Protein AF-A0A1Q3RDD2-F1 (afdb_monomer_lite)

Foldseek 3Di:
DDDDPPPDDPVVVVVVVVVVVVVVVVVVVVVVVVVVVVVVVVVVVVVLVVVLVVLLVVLVVCVVVVHQLDDPVVLVVVLVVQLVVCVVVVQPPDPVSSVVSSVVSVVSSVVSSVSSVVSD

Radius of gyration: 26.92 Å; chains: 1; bounding box: 48×23×85 Å

Secondary structure (DSSP, 8-state):
----TT---HHHHHHHHHHHHHHHHHHHHHHHHHHHHHHHHHHHHHHHHHHHHHHHHHHHHHHHTT--S--HHHHHHHHHHHHHHHHHTT--SSHHHHHHHHHHHHHHHHHHHHHHHHT-

pLDDT: mean 85.79, std 16.68, range [34.22, 98.56]

Structure (mmCIF, N/CA/C/O backbone):
data_AF-A0A1Q3RDD2-F1
#
_entry.id   AF-A0A1Q3RDD2-F1
#
loop_
_atom_site.group_PDB
_atom_site.id
_atom_site.type_symbol
_atom_site.label_atom_id
_atom_site.label_alt_id
_atom_site.label_comp_id
_atom_site.label_asym_id
_atom_site.label_entity_id
_atom_site.label_seq_id
_atom_site.pdbx_PDB_ins_code
_atom_site.Cartn_x
_atom_site.Cartn_y
_atom_site.Cartn_z
_atom_site.occupancy
_atom_site.B_iso_or_equiv
_atom_site.auth_seq_id
_atom_site.auth_comp_id
_atom_site.auth_asym_id
_atom_site.auth_atom_id
_atom_site.pdbx_PDB_model_num
ATOM 1 N N . MET A 1 1 ? 30.423 -2.751 -60.130 1.00 37.75 1 MET A N 1
ATOM 2 C CA . MET A 1 1 ? 30.268 -1.310 -59.840 1.00 37.75 1 MET A CA 1
ATOM 3 C C . MET A 1 1 ? 29.088 -0.814 -60.666 1.00 37.75 1 MET A C 1
ATOM 5 O O . MET A 1 1 ? 29.260 -0.527 -61.840 1.00 37.75 1 MET A O 1
ATOM 9 N N . ILE A 1 2 ? 27.870 -0.879 -60.119 1.00 40.28 2 ILE A N 1
ATOM 10 C CA . ILE A 1 2 ? 26.652 -0.481 -60.844 1.00 40.28 2 ILE A CA 1
ATOM 11 C C . ILE A 1 2 ? 26.345 0.959 -60.431 1.00 40.28 2 ILE A C 1
ATOM 13 O O . ILE A 1 2 ? 25.941 1.197 -59.297 1.00 40.28 2 ILE A O 1
ATOM 17 N N . MET A 1 3 ? 26.607 1.915 -61.325 1.00 34.22 3 MET A N 1
ATOM 18 C CA . MET A 1 3 ? 26.211 3.313 -61.143 1.00 34.22 3 MET A CA 1
ATOM 19 C C . MET A 1 3 ? 24.752 3.498 -61.571 1.00 34.22 3 MET A C 1
ATOM 21 O O . MET A 1 3 ? 24.382 3.154 -62.694 1.00 34.22 3 MET A O 1
ATOM 25 N N . ASN A 1 4 ? 23.934 4.052 -60.676 1.00 49.84 4 ASN A N 1
ATOM 26 C CA . ASN A 1 4 ? 22.586 4.529 -60.976 1.00 49.84 4 ASN A CA 1
ATOM 27 C C . ASN A 1 4 ? 22.669 5.899 -61.690 1.00 49.84 4 ASN A C 1
ATOM 29 O O . ASN A 1 4 ? 23.543 6.709 -61.378 1.00 49.84 4 ASN A O 1
ATOM 33 N N . LYS A 1 5 ? 21.769 6.173 -62.645 1.00 55.56 5 LYS A N 1
ATOM 34 C CA . LYS A 1 5 ? 21.808 7.337 -63.561 1.00 55.56 5 LYS A CA 1
ATOM 35 C C . LYS A 1 5 ? 21.593 8.710 -62.897 1.00 55.56 5 LYS A C 1
ATOM 37 O O . LYS A 1 5 ? 21.661 9.714 -63.596 1.00 55.56 5 LYS A O 1
ATOM 42 N N . ASN A 1 6 ? 21.406 8.769 -61.578 1.00 52.28 6 ASN A N 1
ATOM 43 C CA . ASN A 1 6 ? 21.086 10.000 -60.848 1.00 52.28 6 ASN A CA 1
ATOM 44 C C . ASN A 1 6 ? 22.168 10.471 -59.862 1.00 52.28 6 ASN A C 1
ATOM 46 O O . ASN A 1 6 ? 21.887 11.359 -59.069 1.00 52.28 6 ASN A O 1
ATOM 50 N N . GLY A 1 7 ? 23.386 9.916 -59.874 1.00 48.16 7 GLY A N 1
ATOM 51 C CA . GLY A 1 7 ? 24.526 10.449 -59.102 1.00 48.16 7 GLY A CA 1
ATOM 52 C C . GLY A 1 7 ? 24.402 10.419 -57.569 1.00 48.16 7 GLY A C 1
ATOM 53 O O . GLY A 1 7 ? 25.395 10.659 -56.890 1.00 48.16 7 GLY A O 1
ATOM 54 N N . PHE A 1 8 ? 23.234 10.084 -57.020 1.00 49.78 8 PHE A N 1
ATOM 55 C CA . PHE A 1 8 ? 23.017 9.896 -55.593 1.00 49.78 8 PHE A CA 1
ATOM 56 C C . PHE A 1 8 ? 23.357 8.467 -55.182 1.00 49.78 8 PHE A C 1
ATOM 58 O O . PHE A 1 8 ? 23.004 7.486 -55.842 1.00 49.78 8 PHE A O 1
ATOM 65 N N . CYS A 1 9 ? 24.118 8.380 -54.101 1.00 45.94 9 CYS A N 1
ATOM 66 C CA . CYS A 1 9 ? 24.662 7.154 -53.562 1.00 45.94 9 CYS A CA 1
ATOM 67 C C . CYS A 1 9 ? 23.519 6.292 -52.999 1.00 45.94 9 CYS A C 1
ATOM 69 O O . CYS A 1 9 ? 22.861 6.707 -52.052 1.00 45.94 9 CYS A O 1
ATOM 71 N N . ASN A 1 10 ? 23.305 5.077 -53.525 1.00 56.03 10 ASN A N 1
ATOM 72 C CA . ASN A 1 10 ? 22.322 4.117 -52.976 1.00 56.03 10 ASN A CA 1
ATOM 73 C C . ASN A 1 10 ? 22.517 3.856 -51.463 1.00 56.03 10 ASN A C 1
ATOM 75 O O . ASN A 1 10 ? 21.586 3.453 -50.779 1.00 56.03 10 ASN A O 1
ATOM 79 N N . ILE A 1 11 ? 23.712 4.141 -50.936 1.00 57.06 11 ILE A N 1
ATOM 80 C CA . ILE A 1 11 ? 24.077 3.994 -49.524 1.00 57.06 11 ILE A CA 1
ATOM 81 C C . ILE A 1 11 ? 23.326 4.993 -48.621 1.00 57.06 11 ILE A C 1
ATOM 83 O O . ILE A 1 11 ? 23.102 4.688 -47.456 1.00 57.06 11 ILE A O 1
ATOM 87 N N . GLU A 1 12 ? 22.947 6.180 -49.110 1.00 54.41 12 GLU A N 1
ATOM 88 C CA . GLU A 1 12 ? 22.214 7.179 -48.304 1.00 54.41 12 GLU A CA 1
ATOM 89 C C . GLU A 1 12 ? 20.737 6.795 -48.131 1.00 54.41 12 GLU A C 1
ATOM 91 O O . GLU A 1 12 ? 20.226 6.844 -47.017 1.00 54.41 12 GLU A O 1
ATOM 96 N N . LEU A 1 13 ? 20.093 6.291 -49.189 1.00 54.56 13 LEU A N 1
ATOM 97 C CA . LEU A 1 13 ? 18.703 5.812 -49.145 1.00 54.56 13 LEU A CA 1
ATOM 98 C C . LEU A 1 13 ? 18.545 4.529 -48.309 1.00 54.56 13 LEU A C 1
ATOM 100 O O . LEU A 1 13 ? 17.609 4.413 -47.523 1.00 54.56 13 LEU A O 1
ATOM 104 N N . GLU A 1 14 ? 19.487 3.585 -48.416 1.00 55.38 14 GLU A N 1
ATOM 105 C CA . GLU A 1 14 ? 19.484 2.365 -47.591 1.00 55.38 14 GLU A CA 1
ATOM 106 C C . GLU A 1 14 ? 19.729 2.669 -46.099 1.00 55.38 14 GLU A C 1
ATOM 108 O O . GLU A 1 14 ? 19.189 1.988 -45.224 1.00 55.38 14 GLU A O 1
ATOM 113 N N . LYS A 1 15 ? 20.505 3.718 -45.787 1.00 58.84 15 LYS A N 1
ATOM 114 C CA . LYS A 1 15 ? 20.712 4.182 -44.408 1.00 58.84 15 LYS A CA 1
ATOM 115 C C . LYS A 1 15 ? 19.443 4.786 -43.811 1.00 58.84 15 LYS A C 1
ATOM 117 O O . LYS A 1 15 ? 19.082 4.393 -42.703 1.00 58.84 15 LYS A O 1
ATOM 122 N N . GLU A 1 16 ? 18.741 5.651 -44.542 1.00 59.31 16 GLU A N 1
ATOM 123 C CA . GLU A 1 16 ? 17.492 6.279 -44.080 1.00 59.31 16 GLU A CA 1
ATOM 124 C C . GLU A 1 16 ? 16.367 5.254 -43.836 1.00 59.31 16 GLU A C 1
ATOM 126 O O . GLU A 1 16 ? 15.665 5.326 -42.822 1.00 59.31 16 GLU A O 1
ATOM 131 N N . GLU A 1 17 ? 16.225 4.240 -44.699 1.00 60.97 17 GLU A N 1
ATOM 132 C CA . GLU A 1 17 ? 15.272 3.142 -44.472 1.00 60.97 17 GLU A CA 1
ATOM 133 C C . GLU A 1 17 ? 15.653 2.289 -43.252 1.00 60.97 17 GLU A C 1
ATOM 135 O O . GLU A 1 17 ? 14.789 1.943 -42.441 1.00 60.97 17 GLU A O 1
ATOM 140 N N . SER A 1 18 ? 16.942 1.989 -43.065 1.00 63.44 18 SER A N 1
ATOM 141 C CA . SER A 1 18 ? 17.416 1.206 -41.916 1.00 63.44 18 SER A CA 1
ATOM 142 C C . SER A 1 18 ? 17.247 1.934 -40.571 1.00 63.44 18 SER A C 1
ATOM 144 O O . SER A 1 18 ? 16.857 1.309 -39.580 1.00 63.44 18 SER A O 1
ATOM 146 N N . GLU A 1 19 ? 17.449 3.256 -40.536 1.00 65.19 19 GLU A N 1
ATOM 147 C CA . GLU A 1 19 ? 17.198 4.096 -39.359 1.00 65.19 19 GLU A CA 1
ATOM 148 C C . GLU A 1 19 ? 15.704 4.188 -39.035 1.00 65.19 19 GLU A C 1
ATOM 150 O O . GLU A 1 19 ? 15.319 4.040 -37.873 1.00 65.19 19 GLU A O 1
ATOM 155 N N . SER A 1 20 ? 14.845 4.345 -40.047 1.00 68.19 20 SER A N 1
ATOM 156 C CA . SER A 1 20 ? 13.389 4.391 -39.863 1.00 68.19 20 SER A CA 1
ATOM 157 C C . SER A 1 20 ? 12.820 3.055 -39.367 1.00 68.19 20 SER A C 1
ATOM 159 O O . SER A 1 20 ? 11.988 3.021 -38.455 1.00 68.19 20 SER A O 1
ATOM 161 N N . ILE A 1 21 ? 13.313 1.924 -39.886 1.00 71.44 21 ILE A N 1
ATOM 162 C CA . ILE A 1 21 ? 12.940 0.582 -39.409 1.00 71.44 21 ILE A CA 1
ATOM 163 C C . ILE A 1 21 ? 13.398 0.371 -37.958 1.00 71.44 21 ILE A C 1
ATOM 165 O O . ILE A 1 21 ? 12.640 -0.160 -37.142 1.00 71.44 21 ILE A O 1
ATOM 169 N N . HIS A 1 22 ? 14.610 0.810 -37.611 1.00 72.12 22 HIS A N 1
ATOM 170 C CA . HIS A 1 22 ? 15.132 0.708 -36.250 1.00 72.12 22 HIS A CA 1
ATOM 171 C C . HIS A 1 22 ? 14.327 1.567 -35.259 1.00 72.12 22 HIS A C 1
ATOM 173 O O . HIS A 1 22 ? 13.933 1.075 -34.202 1.00 72.12 22 HIS A O 1
ATOM 179 N N . LEU A 1 23 ? 14.014 2.817 -35.615 1.00 68.06 23 LEU A N 1
ATOM 180 C CA . LEU A 1 23 ? 13.216 3.729 -34.788 1.00 68.06 23 LEU A CA 1
ATOM 181 C C . LEU A 1 23 ? 11.790 3.212 -34.564 1.00 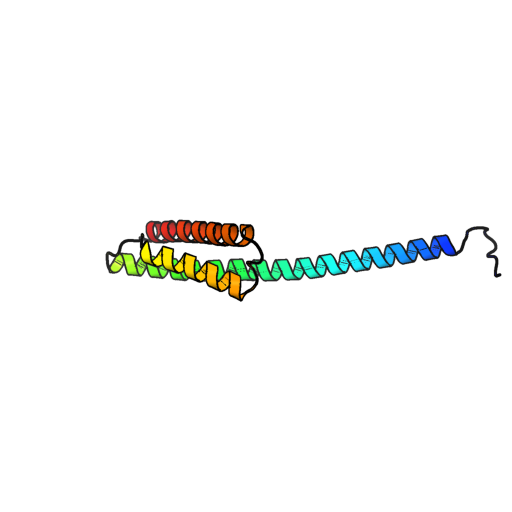68.06 23 LEU A C 1
ATOM 183 O O . LEU A 1 23 ? 11.314 3.210 -33.427 1.00 68.06 23 LEU A O 1
ATOM 187 N N . ASN A 1 24 ? 11.138 2.695 -35.610 1.00 69.56 24 ASN A N 1
ATOM 188 C CA . ASN A 1 24 ? 9.816 2.077 -35.491 1.00 69.56 24 ASN A CA 1
ATOM 189 C C . ASN A 1 24 ? 9.849 0.832 -34.591 1.00 69.56 24 ASN A C 1
ATOM 191 O O . ASN A 1 24 ? 8.967 0.644 -33.755 1.00 69.56 24 ASN A O 1
ATOM 195 N N . LYS A 1 25 ? 10.899 0.006 -34.691 1.00 74.00 25 LYS A N 1
ATOM 196 C CA . LYS A 1 25 ? 11.070 -1.173 -33.832 1.00 74.00 25 LYS A CA 1
ATOM 197 C C . LYS A 1 25 ? 11.293 -0.803 -32.360 1.00 74.00 25 LYS A C 1
ATOM 199 O O . LYS A 1 25 ? 10.692 -1.422 -31.487 1.00 74.00 25 LYS A O 1
ATOM 204 N N . VAL A 1 26 ? 12.122 0.205 -32.080 1.00 74.06 26 VAL A N 1
ATOM 205 C CA . VAL A 1 26 ? 12.373 0.694 -30.711 1.00 74.06 26 VAL A CA 1
ATOM 206 C C . VAL A 1 26 ? 11.115 1.323 -30.110 1.00 74.06 26 VAL A C 1
ATOM 208 O O . VAL A 1 26 ? 10.791 1.051 -28.956 1.00 74.06 26 VAL A O 1
ATOM 211 N N . SER A 1 27 ? 10.378 2.120 -30.891 1.00 77.75 27 SER A N 1
ATOM 212 C CA . SER A 1 27 ? 9.109 2.707 -30.450 1.00 77.75 27 SER A CA 1
ATOM 213 C C . SER A 1 27 ? 8.075 1.631 -30.108 1.00 77.75 27 SER A C 1
ATOM 215 O O . SER A 1 27 ? 7.421 1.733 -29.070 1.00 77.75 27 SER A O 1
ATOM 217 N N . ASN A 1 28 ? 7.987 0.569 -30.915 1.00 86.38 28 ASN A N 1
ATOM 218 C CA . ASN A 1 28 ? 7.101 -0.561 -30.643 1.00 86.38 28 ASN A CA 1
ATOM 219 C C . ASN A 1 28 ? 7.475 -1.284 -29.342 1.00 86.38 28 ASN A C 1
ATOM 221 O O . ASN A 1 28 ? 6.606 -1.495 -28.503 1.00 86.38 28 ASN A O 1
ATOM 225 N N . LEU A 1 29 ? 8.762 -1.563 -29.116 1.00 92.81 29 LEU A N 1
ATOM 226 C CA . LEU A 1 29 ? 9.212 -2.233 -27.892 1.00 92.81 29 LEU A CA 1
ATOM 227 C C . LEU A 1 29 ? 8.969 -1.386 -26.630 1.00 92.81 29 LEU A C 1
ATOM 229 O O . LEU A 1 29 ? 8.546 -1.902 -25.599 1.00 92.81 29 LEU A O 1
ATOM 233 N N . LEU A 1 30 ? 9.196 -0.070 -26.702 1.00 92.19 30 LEU A N 1
ATOM 234 C CA . LEU A 1 30 ? 8.891 0.835 -25.590 1.00 92.19 30 LEU A CA 1
ATOM 235 C C . LEU A 1 30 ? 7.394 0.827 -25.249 1.00 92.19 30 LEU A C 1
ATOM 237 O O . LEU A 1 30 ? 7.033 0.848 -24.073 1.00 92.19 30 LEU A O 1
ATOM 241 N N . ASN A 1 31 ? 6.528 0.800 -26.261 1.00 94.50 31 ASN A N 1
ATOM 242 C CA . ASN A 1 31 ? 5.084 0.739 -26.053 1.00 94.50 31 ASN A CA 1
ATOM 243 C C . ASN A 1 31 ? 4.650 -0.608 -25.458 1.00 94.50 31 ASN A C 1
ATOM 245 O O . ASN A 1 31 ? 3.794 -0.623 -24.580 1.00 94.50 31 ASN A O 1
ATOM 249 N N . GLU A 1 32 ? 5.271 -1.717 -25.865 1.00 95.12 32 GLU A N 1
ATOM 250 C CA . GLU A 1 32 ? 5.039 -3.034 -25.257 1.00 95.12 32 GLU A CA 1
ATOM 251 C C . GLU A 1 32 ? 5.416 -3.049 -23.770 1.00 95.12 32 GLU A C 1
ATOM 253 O O . GLU A 1 32 ? 4.639 -3.524 -22.943 1.00 95.12 32 GLU A O 1
ATOM 258 N N . TYR A 1 33 ? 6.572 -2.486 -23.402 1.00 96.38 33 TYR A N 1
ATOM 259 C CA . TYR A 1 33 ? 6.961 -2.377 -21.994 1.00 96.38 33 TYR A CA 1
ATOM 260 C C . TYR A 1 33 ? 6.030 -1.466 -21.198 1.00 96.38 33 TYR A C 1
ATOM 262 O O . TYR A 1 33 ? 5.685 -1.788 -20.066 1.00 96.38 33 TYR A O 1
ATOM 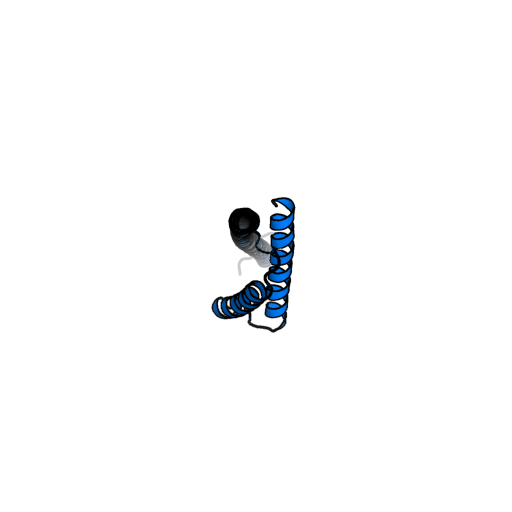270 N N . ARG A 1 34 ? 5.577 -0.354 -21.783 1.00 96.38 34 ARG A N 1
ATOM 271 C CA . ARG A 1 34 ? 4.590 0.520 -21.136 1.00 96.38 34 ARG A CA 1
ATOM 272 C C . ARG A 1 34 ? 3.251 -0.181 -20.926 1.00 96.38 34 ARG A C 1
ATOM 274 O O . ARG A 1 34 ? 2.703 -0.064 -19.842 1.00 96.38 34 ARG A O 1
ATOM 281 N N . GLY A 1 35 ? 2.789 -0.977 -21.889 1.00 97.56 35 GLY A N 1
ATOM 282 C CA . GLY A 1 35 ? 1.594 -1.803 -21.711 1.00 97.56 35 GLY A CA 1
ATOM 283 C C . GLY A 1 35 ? 1.731 -2.794 -20.550 1.00 97.56 35 GLY A C 1
ATOM 284 O O . GLY A 1 35 ? 0.813 -2.933 -19.749 1.00 97.56 35 GLY A O 1
ATOM 285 N N . GLN A 1 36 ? 2.902 -3.420 -20.393 1.00 98.19 36 GLN A N 1
ATOM 286 C CA . GLN A 1 36 ? 3.177 -4.292 -19.242 1.00 98.19 36 GLN A CA 1
ATOM 287 C C . GLN A 1 36 ? 3.173 -3.522 -17.911 1.00 98.19 36 GLN A C 1
ATOM 289 O O . GLN A 1 36 ? 2.654 -4.027 -16.916 1.00 98.19 36 GLN A O 1
ATOM 294 N N . LEU A 1 37 ? 3.723 -2.302 -17.882 1.00 97.69 37 LEU A N 1
ATOM 295 C CA . LEU A 1 37 ? 3.665 -1.434 -16.700 1.00 97.69 37 LEU A CA 1
ATOM 296 C C . LEU A 1 37 ? 2.222 -1.053 -16.356 1.00 97.69 37 LEU A C 1
ATOM 298 O O . LEU A 1 37 ? 1.827 -1.190 -15.203 1.00 97.69 37 LEU A O 1
ATOM 302 N N . ASP A 1 38 ? 1.414 -0.680 -17.350 1.00 98.19 38 ASP A N 1
ATOM 303 C CA . ASP A 1 38 ? 0.003 -0.341 -17.148 1.00 98.19 38 ASP A CA 1
ATOM 304 C C . ASP A 1 38 ? -0.780 -1.523 -16.540 1.00 98.19 38 ASP A C 1
ATOM 306 O O . ASP A 1 38 ? -1.618 -1.339 -15.652 1.00 98.19 38 ASP A O 1
ATOM 310 N N . GLU A 1 39 ? -0.503 -2.755 -16.980 1.00 98.44 39 GLU A N 1
ATOM 311 C CA . GLU A 1 39 ? -1.098 -3.969 -16.406 1.00 98.44 39 GLU A CA 1
ATOM 312 C C . GLU A 1 39 ? -0.659 -4.205 -14.952 1.00 98.44 39 GLU A C 1
ATOM 314 O O . GLU A 1 39 ? -1.475 -4.568 -14.096 1.00 98.44 39 GLU A O 1
ATOM 319 N N . ILE A 1 40 ? 0.621 -3.986 -14.641 1.00 98.31 40 ILE A N 1
ATOM 320 C CA . ILE A 1 40 ? 1.142 -4.065 -13.271 1.00 98.31 40 ILE A CA 1
ATOM 321 C C . ILE A 1 40 ? 0.457 -3.018 -12.384 1.00 98.31 40 ILE A C 1
ATOM 323 O O . ILE A 1 40 ? -0.027 -3.360 -11.302 1.00 98.31 40 ILE A O 1
ATOM 327 N N . ASP A 1 41 ? 0.335 -1.781 -12.855 1.00 98.44 41 ASP A N 1
ATOM 328 C CA . ASP A 1 41 ? -0.286 -0.683 -12.115 1.00 98.44 41 ASP A CA 1
ATOM 329 C C . ASP A 1 41 ? -1.765 -0.957 -11.825 1.00 98.44 41 ASP A C 1
ATOM 331 O O . ASP A 1 41 ? -2.235 -0.768 -10.696 1.00 98.44 41 ASP A O 1
ATOM 335 N N . GLN A 1 42 ? -2.502 -1.500 -12.799 1.00 98.56 42 GLN A N 1
ATOM 336 C CA . GLN A 1 42 ? -3.878 -1.955 -12.581 1.00 98.56 42 GLN A CA 1
ATOM 337 C C . GLN A 1 42 ? -3.960 -3.005 -11.466 1.00 98.56 42 GLN A C 1
ATOM 339 O O 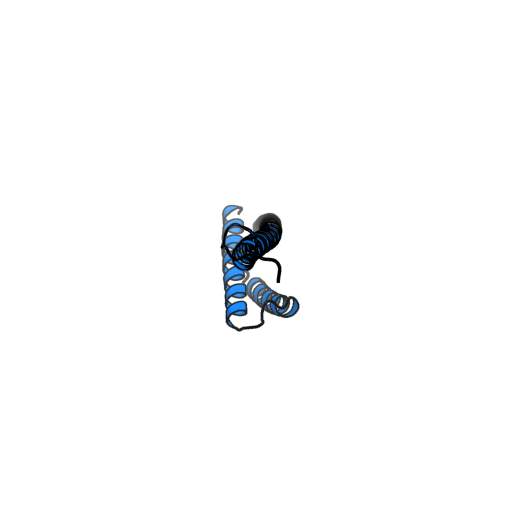. GLN A 1 42 ? -4.844 -2.938 -10.602 1.00 98.56 42 GLN A O 1
ATOM 344 N N . ASN A 1 43 ? -3.027 -3.959 -11.442 1.00 98.50 43 ASN A N 1
ATOM 345 C CA . ASN A 1 43 ? -2.978 -4.984 -10.404 1.00 98.50 43 ASN A CA 1
ATOM 346 C C . ASN A 1 43 ? -2.622 -4.405 -9.027 1.00 98.50 43 ASN A C 1
ATOM 348 O O . ASN A 1 43 ? -3.235 -4.801 -8.032 1.00 98.50 43 ASN A O 1
ATOM 352 N N . ILE A 1 44 ? -1.709 -3.432 -8.952 1.00 97.88 44 ILE A N 1
ATOM 353 C CA . ILE A 1 44 ? -1.375 -2.728 -7.704 1.00 97.88 44 ILE A CA 1
ATOM 354 C C . ILE A 1 44 ? -2.617 -2.031 -7.138 1.00 97.88 44 ILE A C 1
ATOM 356 O O . ILE A 1 44 ? -2.954 -2.220 -5.965 1.00 97.88 44 ILE A O 1
ATOM 360 N N . VAL A 1 45 ? -3.347 -1.278 -7.968 1.00 98.06 45 VAL A N 1
ATOM 361 C CA . VAL A 1 45 ? -4.572 -0.577 -7.546 1.00 98.06 45 VAL A CA 1
ATOM 362 C C . VAL A 1 45 ? -5.635 -1.568 -7.068 1.00 98.06 45 VAL A C 1
ATOM 364 O O . VAL A 1 45 ? -6.270 -1.350 -6.030 1.00 98.06 45 VAL A O 1
ATOM 367 N N . LYS A 1 46 ? -5.804 -2.691 -7.773 1.00 98.38 46 LYS A N 1
ATOM 368 C CA . LYS A 1 46 ? -6.736 -3.753 -7.380 1.00 98.38 46 LYS A CA 1
ATOM 369 C C . LYS A 1 46 ? -6.383 -4.347 -6.012 1.00 98.38 46 LYS A C 1
ATOM 371 O O . LYS A 1 46 ? -7.251 -4.430 -5.144 1.00 98.38 46 LYS A O 1
ATOM 376 N N . LEU A 1 47 ? -5.116 -4.700 -5.790 1.00 98.31 47 LEU A N 1
ATOM 377 C CA . LEU A 1 47 ? -4.642 -5.252 -4.516 1.00 98.31 47 LEU A CA 1
ATOM 378 C C . LEU A 1 47 ? -4.804 -4.258 -3.361 1.00 98.31 47 LEU A C 1
ATOM 380 O O . LEU A 1 47 ? -5.218 -4.645 -2.266 1.00 98.31 47 LEU A O 1
ATOM 384 N N . LEU A 1 48 ? -4.531 -2.971 -3.595 1.00 97.88 48 LEU A N 1
ATOM 385 C CA . LEU A 1 48 ? -4.768 -1.922 -2.603 1.00 97.88 48 LEU A CA 1
ATOM 386 C C . LEU A 1 48 ? -6.255 -1.799 -2.247 1.00 97.88 48 LEU A C 1
ATOM 388 O O . LEU A 1 48 ? -6.587 -1.670 -1.067 1.00 97.88 48 LEU A O 1
ATOM 392 N N . SER A 1 49 ? -7.150 -1.900 -3.232 1.00 97.81 49 SER A N 1
ATOM 393 C CA . SER A 1 49 ? -8.600 -1.900 -3.006 1.00 97.81 49 SER A CA 1
ATOM 394 C C . SER A 1 49 ? -9.037 -3.063 -2.106 1.00 97.81 49 SER A C 1
ATOM 396 O O . SER A 1 49 ? -9.704 -2.854 -1.087 1.00 97.81 49 SER A O 1
ATOM 398 N N . ASP A 1 50 ? -8.576 -4.283 -2.397 1.00 98.25 50 ASP A N 1
ATOM 399 C CA . ASP A 1 50 ? -8.857 -5.464 -1.570 1.00 98.25 50 ASP A CA 1
ATOM 400 C C . ASP A 1 50 ? -8.280 -5.343 -0.152 1.00 98.25 50 ASP A C 1
ATOM 402 O O . ASP A 1 50 ? -8.938 -5.683 0.845 1.00 98.25 50 ASP A O 1
ATOM 406 N N . ARG A 1 51 ? -7.070 -4.789 -0.034 1.00 97.75 51 ARG A N 1
ATOM 407 C CA . ARG A 1 51 ? -6.436 -4.502 1.254 1.00 97.75 51 ARG A CA 1
ATOM 408 C C . ARG A 1 51 ? -7.266 -3.511 2.075 1.00 97.75 51 ARG A C 1
ATOM 410 O O . ARG A 1 51 ? -7.420 -3.702 3.285 1.00 97.75 51 ARG A O 1
ATOM 417 N N . TYR A 1 52 ? -7.820 -2.470 1.453 1.00 96.31 52 TYR A N 1
ATOM 418 C CA . TYR A 1 52 ? -8.646 -1.483 2.152 1.00 96.31 52 TYR A CA 1
ATOM 419 C C . TYR A 1 52 ? -10.028 -2.011 2.523 1.00 96.31 52 TYR A C 1
ATOM 421 O O . TYR A 1 52 ? -10.467 -1.768 3.643 1.00 96.31 52 TYR A O 1
ATOM 429 N N . ARG A 1 53 ? -10.654 -2.837 1.681 1.00 96.50 53 ARG A N 1
ATOM 430 C CA . ARG A 1 53 ? -11.872 -3.569 2.060 1.00 96.50 53 ARG A CA 1
ATOM 431 C C . ARG A 1 53 ? -11.643 -4.425 3.308 1.00 96.50 53 ARG A C 1
ATOM 433 O O . ARG A 1 53 ? -12.454 -4.415 4.229 1.00 96.50 53 ARG A O 1
ATOM 440 N N . THR A 1 54 ? -10.504 -5.112 3.377 1.00 97.06 54 THR A N 1
ATOM 441 C CA . THR A 1 54 ? -10.112 -5.888 4.565 1.00 97.06 54 THR A CA 1
ATOM 442 C C . THR A 1 54 ? -9.855 -4.983 5.772 1.00 97.06 54 THR A C 1
ATOM 444 O O . THR A 1 54 ? -10.271 -5.294 6.885 1.00 97.06 54 THR A O 1
ATOM 447 N N . THR A 1 55 ? -9.211 -3.835 5.559 1.00 96.44 55 THR A N 1
ATOM 448 C CA . THR A 1 55 ? -8.960 -2.829 6.604 1.00 96.44 55 THR A CA 1
ATOM 449 C C . THR A 1 55 ? -10.262 -2.306 7.213 1.00 96.44 55 THR A C 1
ATOM 451 O O . THR A 1 55 ? -10.347 -2.154 8.431 1.00 96.44 55 THR A O 1
ATOM 454 N N . ASP A 1 56 ? -11.288 -2.078 6.395 1.00 95.25 56 ASP A N 1
ATOM 455 C CA . ASP A 1 56 ? -12.594 -1.617 6.866 1.00 95.25 56 ASP A CA 1
ATOM 456 C C . ASP A 1 56 ? -13.277 -2.676 7.744 1.00 95.25 56 ASP A C 1
ATOM 458 O O . ASP A 1 56 ? -13.794 -2.349 8.813 1.00 95.25 56 ASP A O 1
ATOM 462 N N . LEU A 1 57 ? -13.202 -3.955 7.354 1.00 95.94 57 LEU A N 1
ATOM 463 C CA . LEU A 1 57 ? -13.692 -5.074 8.170 1.00 95.94 57 LEU A CA 1
ATOM 464 C C . LEU A 1 57 ? -12.948 -5.174 9.511 1.00 95.94 57 LEU A C 1
ATOM 466 O O . LEU A 1 57 ? -13.575 -5.356 10.555 1.00 95.94 57 LEU A O 1
ATOM 470 N N . VAL A 1 58 ? -11.620 -5.003 9.505 1.00 95.25 58 VAL A N 1
ATOM 471 C CA . VAL A 1 58 ? -10.814 -4.948 10.738 1.00 95.25 58 VAL A CA 1
ATOM 472 C C . VAL A 1 58 ? -11.258 -3.783 11.624 1.00 95.25 58 VAL A C 1
ATOM 474 O O . VAL A 1 58 ? -11.404 -3.964 12.831 1.00 95.25 58 VAL A O 1
ATOM 477 N N . GLY A 1 59 ? -11.527 -2.611 11.044 1.00 94.88 59 GLY A N 1
ATOM 478 C CA . GLY A 1 59 ? -12.049 -1.450 11.769 1.00 94.88 59 GLY A CA 1
ATOM 479 C C . GLY A 1 59 ? -13.386 -1.736 12.455 1.00 94.88 59 GLY A C 1
ATOM 480 O O . GLY A 1 59 ? -13.525 -1.485 13.654 1.00 94.88 59 GLY A O 1
ATOM 481 N N . GLN A 1 60 ? -14.336 -2.339 11.731 1.00 94.94 60 GLN A N 1
ATOM 482 C CA . GLN A 1 60 ? -15.634 -2.755 12.280 1.00 94.94 60 GLN A CA 1
ATOM 483 C C . GLN A 1 60 ? -15.472 -3.766 13.421 1.00 94.94 60 GLN A C 1
ATOM 485 O O . GLN A 1 60 ? -16.087 -3.616 14.478 1.00 94.94 60 GLN A O 1
ATOM 490 N N . TYR A 1 61 ? -14.602 -4.763 13.248 1.00 95.25 61 TYR A N 1
ATOM 491 C CA . TYR A 1 61 ? -14.311 -5.744 14.291 1.00 95.25 61 TYR A CA 1
ATOM 492 C C . TYR A 1 61 ? -13.715 -5.085 15.542 1.00 95.25 61 TYR A C 1
ATOM 494 O O . TYR A 1 61 ? -14.222 -5.278 16.649 1.00 95.25 61 TYR A O 1
ATOM 502 N N . LYS A 1 62 ? -12.681 -4.248 15.373 1.00 95.00 62 LYS A N 1
ATOM 503 C CA . LYS A 1 62 ? -12.045 -3.516 16.477 1.00 95.00 62 LYS A CA 1
ATOM 504 C C . LYS A 1 62 ? -13.042 -2.619 17.208 1.00 95.00 62 LYS A C 1
ATOM 506 O O . LYS A 1 62 ? -12.997 -2.554 18.432 1.00 95.00 62 LYS A O 1
ATOM 511 N N . LYS A 1 63 ? -13.972 -1.978 16.491 1.00 92.94 63 LYS A N 1
ATOM 512 C CA . LYS A 1 63 ? -15.063 -1.187 17.080 1.00 92.94 63 LYS A CA 1
ATOM 513 C C . LYS A 1 63 ? -15.932 -2.037 18.009 1.00 92.94 63 LYS A C 1
ATOM 515 O O . LYS A 1 63 ? -16.107 -1.669 19.168 1.00 92.94 63 LYS A O 1
ATOM 520 N N . VAL A 1 64 ? -16.436 -3.177 17.529 1.00 94.94 64 VAL A N 1
ATOM 521 C CA . VAL A 1 64 ? -17.296 -4.082 18.320 1.00 94.94 64 VAL A CA 1
ATOM 522 C C . VAL A 1 64 ? -16.564 -4.601 19.560 1.00 94.94 64 VAL A C 1
ATOM 524 O O . VAL A 1 64 ? -17.138 -4.636 20.646 1.00 94.94 64 VAL A O 1
ATOM 527 N N . GLN A 1 65 ? -15.284 -4.947 19.415 1.00 95.69 65 GLN A N 1
ATOM 528 C CA . GLN A 1 65 ? -14.455 -5.483 20.498 1.00 95.69 65 GLN A CA 1
ATOM 529 C C . GLN A 1 65 ? -13.809 -4.404 21.386 1.00 95.69 65 GLN A C 1
ATOM 531 O O . GLN A 1 65 ? -13.083 -4.742 22.317 1.00 95.69 65 GLN A O 1
ATOM 536 N N . LYS A 1 66 ? -14.054 -3.112 21.116 1.00 93.81 66 LYS A N 1
ATOM 537 C CA . LYS A 1 66 ? -13.432 -1.969 21.813 1.00 93.81 66 LYS A CA 1
ATOM 538 C C . LYS A 1 66 ? -11.893 -1.999 21.797 1.00 93.81 66 LYS A C 1
ATOM 540 O O . LYS A 1 66 ? -11.248 -1.554 22.740 1.00 93.81 66 LYS A O 1
ATOM 545 N N . ILE A 1 67 ? -11.310 -2.501 20.712 1.00 94.06 67 ILE A N 1
ATOM 546 C CA . ILE A 1 67 ? -9.861 -2.545 20.488 1.00 94.06 67 ILE A CA 1
ATOM 547 C C . ILE A 1 67 ? -9.400 -1.214 19.876 1.00 94.06 67 ILE A C 1
ATOM 549 O O . ILE A 1 67 ? -10.078 -0.614 19.027 1.00 94.06 67 ILE A O 1
ATOM 553 N N . GLU A 1 68 ? -8.227 -0.738 20.292 1.00 94.25 68 GLU A N 1
ATOM 554 C CA . GLU A 1 68 ? -7.612 0.455 19.716 1.00 94.25 68 GLU A CA 1
ATOM 555 C C . GLU A 1 68 ? -7.184 0.243 18.255 1.00 94.25 68 GLU A C 1
ATOM 557 O O . GLU A 1 68 ? -6.777 -0.839 17.820 1.00 94.25 68 GLU A O 1
ATOM 562 N N . VAL A 1 69 ? -7.317 1.300 17.449 1.00 92.56 69 VAL A N 1
ATOM 563 C CA . VAL A 1 69 ? -6.912 1.248 16.036 1.00 92.56 69 VAL A CA 1
ATOM 564 C C . VAL A 1 69 ? -5.396 1.135 15.923 1.00 92.56 69 VAL A C 1
ATOM 566 O O . VAL A 1 69 ? -4.926 0.324 15.124 1.00 92.56 69 VAL A O 1
ATOM 569 N N . LEU A 1 70 ? -4.661 1.900 16.736 1.00 93.44 70 LEU A N 1
ATOM 570 C CA . LEU A 1 70 ? -3.207 1.843 16.793 1.00 93.44 70 LEU A CA 1
ATOM 571 C C . LEU A 1 70 ? -2.762 0.534 17.453 1.00 93.44 70 LEU A C 1
ATOM 573 O O . LEU A 1 70 ? -3.135 0.242 18.583 1.00 93.44 70 LEU A O 1
ATOM 577 N N . ASP A 1 71 ? -1.968 -0.238 16.722 1.00 93.50 71 ASP A N 1
ATOM 578 C CA . ASP A 1 71 ? -1.340 -1.471 17.191 1.00 93.50 71 ASP A CA 1
ATOM 579 C C . ASP A 1 71 ? 0.120 -1.453 16.726 1.00 93.50 71 ASP A C 1
ATOM 581 O O . ASP A 1 71 ? 0.464 -1.936 15.644 1.00 93.50 71 ASP A O 1
ATOM 585 N N . SER A 1 72 ? 0.969 -0.803 17.524 1.00 94.19 72 SER A N 1
ATOM 586 C CA . SER A 1 72 ? 2.370 -0.545 17.174 1.00 94.19 72 SER A CA 1
ATOM 587 C C . SER A 1 72 ? 3.162 -1.834 16.951 1.00 94.19 72 SER A C 1
ATOM 589 O O . SER A 1 72 ? 4.029 -1.888 16.082 1.00 94.19 72 SER A O 1
ATOM 591 N N . GLU A 1 73 ? 2.844 -2.894 17.696 1.00 96.31 73 GLU A N 1
ATOM 592 C CA . GLU A 1 73 ? 3.510 -4.190 17.568 1.00 96.31 73 GLU A CA 1
ATOM 593 C C . GLU A 1 73 ? 3.147 -4.866 16.235 1.00 96.31 73 GLU A C 1
ATOM 595 O O . GLU A 1 73 ? 4.006 -5.404 15.529 1.00 96.31 73 GLU A O 1
ATOM 600 N N . ARG A 1 74 ? 1.870 -4.803 15.832 1.00 95.88 74 ARG A N 1
ATOM 601 C CA . ARG A 1 74 ? 1.420 -5.315 14.532 1.00 95.88 74 ARG A CA 1
ATOM 602 C C . ARG A 1 74 ? 2.001 -4.536 13.356 1.00 95.88 74 ARG A C 1
ATOM 604 O O . ARG A 1 74 ? 2.266 -5.160 12.322 1.00 95.88 74 ARG A O 1
ATOM 611 N N . GLU A 1 75 ? 2.150 -3.221 13.486 1.00 96.62 75 GLU A N 1
ATOM 612 C CA . GLU A 1 75 ? 2.737 -2.359 12.454 1.00 96.62 75 GLU A CA 1
ATOM 613 C C . GLU A 1 75 ? 4.243 -2.603 12.306 1.00 96.62 75 GLU A C 1
ATOM 615 O O . GLU A 1 75 ? 4.715 -2.794 11.187 1.00 96.62 75 GLU A O 1
ATOM 620 N N . MET A 1 76 ? 4.974 -2.738 13.417 1.00 97.12 76 MET A N 1
ATOM 621 C CA . MET A 1 76 ? 6.397 -3.094 13.402 1.00 97.12 76 MET A CA 1
ATOM 622 C C . MET A 1 76 ? 6.641 -4.422 12.672 1.00 97.12 76 MET A C 1
ATOM 624 O O . MET A 1 76 ? 7.431 -4.473 11.729 1.00 97.12 76 MET A O 1
ATOM 628 N N . ARG A 1 77 ? 5.872 -5.469 13.006 1.00 97.88 77 ARG A N 1
ATOM 629 C CA . ARG A 1 77 ? 5.935 -6.762 12.301 1.00 97.88 77 ARG A CA 1
ATOM 630 C C . ARG A 1 77 ? 5.595 -6.663 10.816 1.00 97.88 77 ARG A C 1
ATOM 632 O O . ARG A 1 77 ? 6.108 -7.442 10.015 1.00 97.88 77 ARG A O 1
ATOM 639 N N . LEU A 1 78 ? 4.686 -5.758 10.435 1.00 97.12 78 LEU A N 1
ATOM 640 C CA . LEU A 1 78 ? 4.365 -5.554 9.023 1.00 97.12 78 LEU A CA 1
ATOM 641 C C . LEU A 1 78 ? 5.578 -5.004 8.279 1.00 97.12 78 LEU A C 1
ATOM 643 O O . LEU A 1 78 ? 5.910 -5.530 7.222 1.00 97.12 78 LEU A O 1
ATOM 647 N N . LEU A 1 79 ? 6.241 -3.991 8.838 1.00 97.25 79 LEU A N 1
ATOM 648 C CA . LEU A 1 79 ? 7.431 -3.402 8.233 1.00 97.25 79 LEU A CA 1
ATOM 649 C C . LEU A 1 79 ? 8.553 -4.435 8.100 1.00 97.25 79 LEU A C 1
ATOM 651 O O . LEU A 1 79 ? 9.105 -4.578 7.016 1.00 97.25 79 LEU A O 1
ATOM 655 N N . GLU A 1 80 ? 8.837 -5.224 9.138 1.00 96.62 80 GLU A N 1
ATOM 656 C CA . GLU A 1 80 ? 9.827 -6.311 9.065 1.00 96.62 80 GLU A CA 1
ATOM 657 C C . GLU A 1 80 ? 9.497 -7.326 7.963 1.00 96.62 80 GLU A C 1
ATOM 659 O O . GLU A 1 80 ? 10.365 -7.706 7.174 1.00 96.62 80 GLU A O 1
ATOM 664 N N . ARG A 1 81 ? 8.223 -7.725 7.858 1.00 96.25 81 ARG A N 1
ATOM 665 C CA . ARG A 1 81 ? 7.769 -8.642 6.810 1.00 96.25 81 ARG A CA 1
ATOM 666 C C . ARG A 1 81 ? 7.944 -8.046 5.417 1.00 96.25 81 ARG A C 1
ATOM 668 O O . ARG A 1 81 ? 8.341 -8.772 4.513 1.00 96.25 81 ARG A O 1
ATOM 675 N N . VAL A 1 82 ? 7.654 -6.759 5.240 1.00 95.06 82 VAL A N 1
ATOM 676 C CA . VAL A 1 82 ? 7.837 -6.057 3.962 1.00 95.06 82 VAL A CA 1
ATOM 677 C C . VAL A 1 82 ? 9.303 -6.049 3.568 1.00 95.06 82 VAL A C 1
ATOM 679 O O . VAL A 1 82 ? 9.607 -6.423 2.445 1.00 95.06 82 VAL A O 1
ATOM 682 N N . LYS A 1 83 ? 10.214 -5.730 4.496 1.00 93.81 83 LYS A N 1
ATOM 683 C CA . LYS A 1 83 ? 11.657 -5.790 4.228 1.00 93.81 83 LYS A CA 1
ATOM 684 C C . LYS A 1 83 ? 12.074 -7.180 3.741 1.00 93.81 83 LYS A C 1
ATOM 686 O O . LYS A 1 83 ? 12.740 -7.290 2.720 1.00 93.81 83 LYS A O 1
ATOM 691 N N . ALA A 1 84 ? 11.630 -8.236 4.425 1.00 93.44 84 ALA A N 1
ATOM 692 C CA . ALA A 1 84 ? 11.943 -9.611 4.037 1.00 93.44 84 ALA A CA 1
ATOM 693 C C . ALA A 1 84 ? 11.397 -9.975 2.644 1.00 93.44 84 ALA A C 1
ATOM 695 O O . ALA A 1 84 ? 12.128 -10.535 1.832 1.00 93.44 84 ALA A O 1
ATOM 696 N N . LEU A 1 85 ? 10.140 -9.620 2.349 1.00 93.88 85 LEU A N 1
ATOM 697 C CA . LEU A 1 85 ? 9.533 -9.863 1.036 1.00 93.88 85 LEU A CA 1
ATOM 698 C C . LEU A 1 85 ? 10.249 -9.090 -0.072 1.00 93.88 85 LEU A C 1
ATOM 700 O O . LEU A 1 85 ? 10.452 -9.620 -1.156 1.00 93.88 85 LEU A O 1
ATOM 704 N N . SER A 1 86 ? 10.655 -7.852 0.190 1.00 91.44 86 SER A N 1
ATOM 705 C CA . SER A 1 86 ? 11.362 -7.055 -0.804 1.00 91.44 86 SER A CA 1
ATOM 706 C C . SER A 1 86 ? 12.746 -7.647 -1.129 1.00 91.44 86 SER A C 1
ATOM 708 O O . SER A 1 86 ? 13.165 -7.571 -2.281 1.00 91.44 86 SER A O 1
ATOM 710 N N . VAL A 1 87 ? 13.429 -8.300 -0.172 1.00 90.12 87 VAL A N 1
ATOM 711 C CA . VAL A 1 87 ? 14.647 -9.087 -0.467 1.00 90.12 87 VAL A CA 1
ATOM 712 C C . VAL A 1 87 ? 14.289 -10.304 -1.322 1.00 90.12 87 VAL A C 1
ATOM 714 O O . VAL A 1 87 ? 14.931 -10.554 -2.337 1.00 90.12 87 VAL A O 1
ATOM 717 N N . GLU A 1 88 ? 13.253 -11.048 -0.929 1.00 92.19 88 GLU A N 1
ATOM 718 C CA . GLU A 1 88 ? 12.812 -12.277 -1.605 1.00 92.19 88 GLU A CA 1
ATOM 719 C C . GLU A 1 88 ? 12.447 -12.042 -3.080 1.00 92.19 88 GLU A C 1
ATOM 721 O O . GLU A 1 88 ? 12.825 -12.832 -3.942 1.00 92.19 88 GLU A O 1
ATOM 726 N N . TYR A 1 89 ? 11.765 -10.935 -3.380 1.00 90.69 89 TYR A N 1
ATOM 727 C CA . TYR A 1 89 ? 11.375 -10.562 -4.742 1.00 90.69 89 TYR A CA 1
ATOM 728 C C . TYR A 1 89 ? 12.459 -9.803 -5.521 1.00 90.69 89 TYR A C 1
ATOM 730 O O . TYR A 1 89 ? 12.210 -9.393 -6.653 1.00 90.69 89 TYR A O 1
ATOM 738 N N . GLY A 1 90 ? 13.650 -9.606 -4.946 1.00 86.56 90 GLY A N 1
ATOM 739 C CA . GLY A 1 90 ? 14.760 -8.923 -5.615 1.00 86.56 90 GLY A CA 1
ATOM 740 C C . GLY A 1 90 ? 14.554 -7.417 -5.813 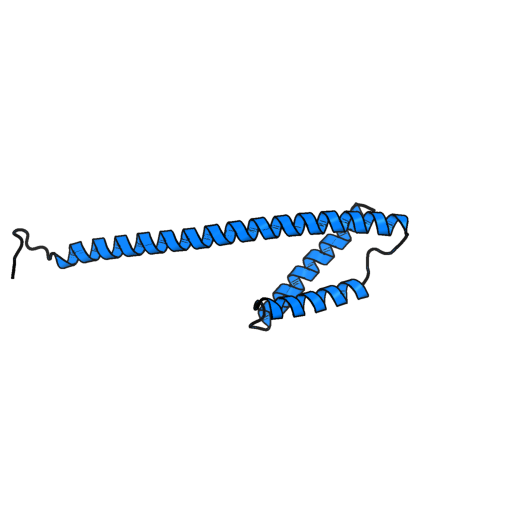1.00 86.56 90 GLY A C 1
ATOM 741 O O . GLY A 1 90 ? 15.206 -6.832 -6.669 1.00 86.56 90 GLY A O 1
ATOM 742 N N . ILE A 1 91 ? 13.660 -6.793 -5.037 1.00 82.38 91 ILE A N 1
ATOM 743 C CA . ILE A 1 91 ? 13.444 -5.335 -5.039 1.00 82.38 91 ILE A CA 1
ATOM 744 C C . ILE A 1 91 ? 14.614 -4.625 -4.348 1.00 82.38 91 ILE A C 1
ATOM 746 O O . ILE A 1 91 ? 14.949 -3.505 -4.698 1.00 82.38 91 ILE A O 1
ATOM 750 N N . LEU A 1 92 ? 15.227 -5.264 -3.349 1.00 73.50 92 LEU A N 1
ATOM 751 C CA . LEU A 1 92 ? 16.249 -4.650 -2.501 1.00 73.50 92 LEU A CA 1
ATOM 752 C C . LEU A 1 92 ? 17.655 -4.996 -2.971 1.00 73.50 92 LEU A C 1
ATOM 754 O O . LEU A 1 92 ? 18.341 -5.803 -2.339 1.00 73.50 92 LEU A O 1
ATOM 758 N N . THR A 1 93 ? 18.080 -4.394 -4.077 1.00 70.50 93 THR A N 1
ATOM 759 C CA . THR A 1 93 ? 19.499 -4.422 -4.450 1.00 70.50 93 THR A CA 1
ATOM 760 C C . THR A 1 93 ? 20.297 -3.359 -3.704 1.00 70.50 93 THR A C 1
ATOM 762 O O . THR A 1 93 ? 21.466 -3.591 -3.414 1.00 70.50 93 THR A O 1
ATOM 765 N N . GLU A 1 94 ? 19.653 -2.250 -3.319 1.00 83.12 94 GLU A N 1
ATOM 766 C CA . GLU A 1 94 ? 20.290 -1.112 -2.656 1.00 83.12 94 GLU A CA 1
ATOM 767 C C . GLU A 1 94 ? 19.507 -0.633 -1.418 1.00 83.12 94 GLU A C 1
ATOM 769 O O . GLU A 1 94 ? 18.329 -0.941 -1.217 1.00 83.12 94 GLU A O 1
ATOM 774 N N . GLN A 1 95 ? 20.172 0.149 -0.561 1.00 85.81 95 GLN A N 1
ATOM 775 C CA . GLN A 1 95 ? 19.575 0.708 0.661 1.00 85.81 95 GLN A CA 1
ATOM 776 C C . GLN A 1 95 ? 18.411 1.673 0.361 1.00 85.81 95 GLN A C 1
ATOM 778 O O . GLN A 1 95 ? 17.435 1.715 1.112 1.00 85.81 95 GLN A O 1
ATOM 783 N N . GLU A 1 96 ? 18.481 2.411 -0.747 1.00 88.94 96 GLU A N 1
ATOM 784 C CA . GLU A 1 96 ? 17.445 3.368 -1.159 1.00 88.94 96 GLU A CA 1
ATOM 785 C C . GLU A 1 96 ? 16.108 2.668 -1.471 1.00 88.94 96 GLU A C 1
ATOM 787 O O . GLU A 1 96 ? 15.045 3.148 -1.065 1.00 88.94 96 GLU A O 1
ATOM 792 N N . ASP A 1 97 ? 16.147 1.481 -2.089 1.00 89.44 97 ASP A N 1
ATOM 793 C CA . ASP A 1 97 ? 14.951 0.676 -2.378 1.00 89.44 97 ASP A CA 1
ATOM 794 C C . ASP A 1 97 ? 14.248 0.232 -1.085 1.00 89.44 97 ASP A C 1
ATOM 796 O O . ASP A 1 97 ? 13.015 0.188 -0.993 1.00 89.44 97 ASP A O 1
ATOM 800 N N . LEU A 1 98 ? 15.032 -0.072 -0.044 1.00 88.81 98 LEU A N 1
ATOM 801 C CA . LEU A 1 98 ? 14.513 -0.479 1.260 1.00 88.81 98 LEU A CA 1
ATOM 802 C C . LEU A 1 98 ? 13.775 0.662 1.945 1.00 88.81 98 LEU A C 1
ATOM 804 O O . LEU A 1 98 ? 12.688 0.463 2.494 1.00 88.81 98 LEU A O 1
ATOM 808 N N . GLU A 1 99 ? 14.365 1.850 1.907 1.00 91.75 99 GLU A N 1
ATOM 809 C CA . GLU A 1 99 ? 13.785 3.061 2.476 1.00 91.75 99 GLU A CA 1
ATOM 810 C C . GLU A 1 99 ? 12.497 3.445 1.750 1.00 91.75 99 GLU A C 1
ATOM 812 O O . GLU A 1 99 ? 11.489 3.722 2.406 1.00 91.75 99 GLU A O 1
ATOM 817 N N . PHE A 1 100 ? 12.480 3.347 0.417 1.00 93.56 100 PHE A N 1
ATOM 818 C CA . PHE A 1 100 ? 11.272 3.552 -0.377 1.00 93.56 100 PHE A CA 1
ATOM 819 C C . PHE A 1 100 ? 10.149 2.583 0.020 1.00 93.56 100 PHE A C 1
ATOM 821 O O . PHE A 1 100 ? 9.021 3.010 0.283 1.00 93.56 100 PHE A O 1
ATOM 828 N N . MET A 1 101 ? 10.446 1.283 0.126 1.00 94.75 101 MET A N 1
ATOM 829 C CA . MET A 1 101 ? 9.443 0.275 0.485 1.00 94.75 101 MET A CA 1
ATOM 830 C C . MET A 1 101 ? 8.891 0.473 1.900 1.00 94.75 101 MET A C 1
ATOM 832 O O . MET A 1 101 ? 7.689 0.301 2.124 1.00 94.75 101 MET A O 1
ATOM 836 N N . VAL A 1 102 ? 9.741 0.863 2.853 1.00 94.88 102 VAL A N 1
ATOM 837 C CA . VAL A 1 102 ? 9.304 1.208 4.212 1.00 94.88 102 VAL A CA 1
ATOM 838 C C . VAL A 1 102 ? 8.386 2.430 4.183 1.00 94.88 102 VAL A C 1
ATOM 840 O O . VAL A 1 102 ? 7.270 2.346 4.696 1.00 94.88 102 VAL A O 1
ATOM 843 N N . ALA A 1 103 ? 8.796 3.517 3.525 1.00 96.62 103 ALA A N 1
ATOM 844 C CA . ALA A 1 103 ? 8.014 4.751 3.444 1.00 96.62 103 ALA A CA 1
ATOM 845 C C . ALA A 1 103 ? 6.645 4.533 2.773 1.00 96.62 103 ALA A C 1
ATOM 847 O O . ALA A 1 103 ? 5.617 5.024 3.253 1.00 96.62 103 ALA A O 1
ATOM 848 N N . LEU A 1 104 ? 6.599 3.736 1.700 1.00 96.88 104 LEU A N 1
ATOM 849 C CA . LEU A 1 104 ? 5.352 3.360 1.036 1.00 96.88 104 LEU A CA 1
ATOM 850 C C . LEU A 1 104 ? 4.405 2.629 1.998 1.00 96.88 104 LEU A C 1
ATOM 852 O O . LEU A 1 104 ? 3.216 2.952 2.082 1.00 96.88 104 LEU A O 1
ATOM 856 N N . TYR A 1 105 ? 4.912 1.653 2.751 1.00 97.31 105 TYR A N 1
ATOM 857 C CA . TYR A 1 105 ? 4.079 0.905 3.689 1.00 97.31 105 TYR A CA 1
ATOM 858 C C . TYR A 1 105 ? 3.657 1.731 4.903 1.00 97.31 105 TYR A C 1
ATOM 860 O O . TYR A 1 105 ? 2.530 1.567 5.371 1.00 97.31 105 TYR A O 1
ATOM 868 N N . GLU A 1 106 ? 4.484 2.658 5.378 1.00 97.81 106 GLU A N 1
ATOM 869 C CA . GLU A 1 106 ? 4.091 3.636 6.395 1.00 97.81 106 GLU A CA 1
ATOM 870 C C . GLU A 1 106 ? 2.930 4.515 5.923 1.00 97.81 106 GLU A C 1
ATOM 872 O O . GLU A 1 106 ? 1.955 4.693 6.663 1.00 97.81 106 GLU A O 1
ATOM 877 N N . LEU A 1 107 ? 2.967 4.985 4.672 1.00 98.25 107 LEU A N 1
ATOM 878 C CA . LEU A 1 107 ? 1.872 5.744 4.070 1.00 98.25 107 LEU A CA 1
ATOM 879 C C . LEU A 1 107 ? 0.583 4.911 3.997 1.00 98.25 107 LEU A C 1
ATOM 881 O O . LEU A 1 107 ? -0.487 5.369 4.413 1.00 98.25 107 LEU A O 1
ATOM 885 N N . ILE A 1 108 ? 0.685 3.658 3.544 1.00 97.94 108 ILE A N 1
ATOM 886 C CA . ILE A 1 108 ? -0.447 2.727 3.483 1.00 97.94 108 ILE A CA 1
ATOM 887 C C . ILE A 1 108 ? -1.022 2.466 4.887 1.00 97.94 108 ILE A C 1
ATOM 889 O O . ILE A 1 108 ? -2.244 2.470 5.068 1.00 97.94 108 ILE A O 1
ATOM 893 N N . MET A 1 109 ? -0.179 2.231 5.898 1.00 97.19 109 MET A N 1
ATOM 894 C CA . MET A 1 109 ? -0.615 2.024 7.286 1.00 97.19 109 MET A CA 1
ATOM 895 C C . MET A 1 109 ? -1.295 3.273 7.851 1.00 97.19 109 MET A C 1
ATOM 897 O O . MET A 1 109 ? -2.365 3.164 8.450 1.00 97.19 109 MET A O 1
ATOM 901 N N . SER 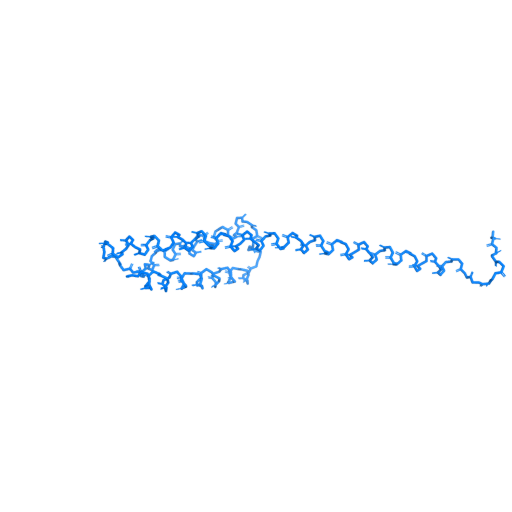A 1 110 ? -0.739 4.458 7.589 1.00 96.94 110 SER A N 1
ATOM 902 C CA . SER A 1 110 ? -1.330 5.739 7.981 1.00 96.94 110 SER A CA 1
ATOM 903 C C . SER A 1 110 ? -2.741 5.908 7.424 1.00 96.94 110 SER A C 1
ATOM 905 O O . SER A 1 110 ? -3.690 6.123 8.185 1.00 96.94 110 SER A O 1
ATOM 907 N N . HIS A 1 111 ? -2.919 5.678 6.121 1.00 96.94 111 HIS A N 1
ATOM 908 C CA . HIS A 1 111 ? -4.242 5.718 5.503 1.00 96.94 111 HIS A CA 1
ATOM 909 C C . HIS A 1 111 ? -5.177 4.636 6.070 1.00 96.94 111 HIS A C 1
ATOM 911 O O . HIS A 1 111 ? -6.358 4.879 6.314 1.00 96.94 111 HIS A O 1
ATOM 917 N N . SER A 1 112 ? -4.646 3.447 6.368 1.00 96.50 112 SER A N 1
ATOM 918 C CA . SER A 1 112 ? -5.420 2.350 6.965 1.00 96.50 112 SER A CA 1
ATOM 919 C C . SER A 1 112 ? -5.974 2.705 8.344 1.00 96.50 112 SER A C 1
ATOM 921 O O . SER A 1 112 ? -7.107 2.339 8.662 1.00 96.50 112 SER A O 1
ATOM 923 N N . ARG A 1 113 ? -5.200 3.413 9.175 1.00 96.38 113 ARG A N 1
ATOM 924 C CA . ARG A 1 113 ? -5.670 3.903 10.478 1.00 96.38 113 ARG A CA 1
ATOM 925 C C . ARG A 1 113 ? -6.780 4.933 10.306 1.00 96.38 113 ARG A C 1
ATOM 927 O O . ARG A 1 113 ? -7.811 4.815 10.961 1.00 96.38 113 ARG A O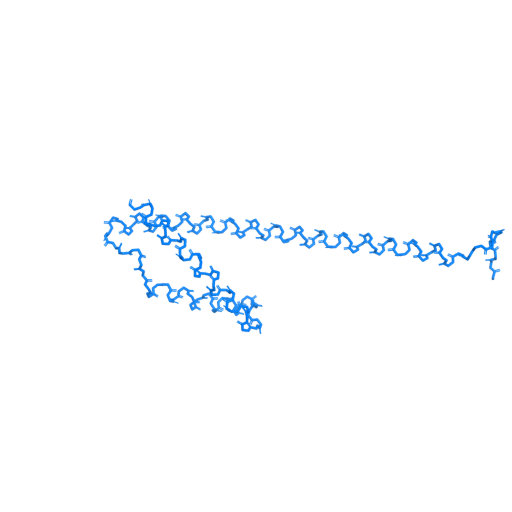 1
ATOM 934 N N . GLN A 1 114 ? -6.607 5.891 9.392 1.00 96.12 114 GLN A N 1
ATOM 935 C CA . GLN A 1 114 ? -7.633 6.897 9.091 1.00 96.12 114 GLN A CA 1
ATOM 936 C C . GLN A 1 114 ? -8.952 6.245 8.663 1.00 96.12 114 GLN A C 1
ATOM 938 O O . GLN A 1 114 ? -10.003 6.590 9.193 1.00 96.12 114 GLN A O 1
ATOM 943 N N . ARG A 1 115 ? -8.908 5.244 7.776 1.00 95.06 115 ARG A N 1
ATOM 944 C CA . ARG A 1 115 ? -10.111 4.502 7.364 1.00 95.06 115 ARG A CA 1
ATOM 945 C C . ARG A 1 115 ? -10.797 3.794 8.528 1.00 95.06 115 ARG A C 1
ATOM 947 O O . ARG A 1 115 ? -12.010 3.896 8.668 1.00 95.06 115 ARG A O 1
ATOM 954 N N . GLN A 1 116 ? -10.033 3.121 9.390 1.00 95.25 116 GLN A N 1
ATOM 955 C CA . GLN A 1 116 ? -10.584 2.455 10.575 1.00 95.25 116 GLN A CA 1
ATOM 956 C C . GLN A 1 116 ? -11.217 3.441 11.566 1.00 95.25 116 GLN A C 1
ATOM 958 O O . GLN A 1 116 ? -12.182 3.082 12.232 1.00 95.25 116 GLN A O 1
ATOM 963 N N . LEU A 1 117 ? -10.685 4.664 11.671 1.00 92.62 117 LEU A N 1
ATOM 964 C CA . LEU A 1 117 ? -11.240 5.733 12.507 1.00 92.62 117 LEU A CA 1
ATOM 965 C C . LEU A 1 117 ? -12.485 6.385 11.886 1.00 92.62 117 LEU A C 1
ATOM 967 O O . LEU A 1 117 ? -13.420 6.706 12.612 1.00 92.62 117 LEU A O 1
ATOM 971 N N . ASN A 1 118 ? -12.519 6.552 10.563 1.00 88.69 118 ASN A N 1
ATOM 972 C CA . ASN A 1 118 ? -13.663 7.136 9.855 1.00 88.69 118 ASN A CA 1
ATOM 973 C C . ASN A 1 118 ? -14.850 6.166 9.778 1.00 88.69 118 ASN A C 1
ATOM 975 O O . ASN A 1 118 ? -15.999 6.590 9.836 1.00 88.69 118 ASN A O 1
ATOM 979 N N . ASN A 1 119 ? -14.568 4.864 9.682 1.00 74.69 119 ASN A N 1
ATOM 980 C CA . ASN A 1 119 ? -15.568 3.793 9.654 1.00 74.69 119 ASN A CA 1
ATOM 981 C C . ASN A 1 119 ? -15.920 3.270 11.063 1.00 74.69 119 ASN A C 1
ATOM 983 O O . ASN A 1 119 ? -16.480 2.177 11.200 1.00 74.69 119 ASN A O 1
ATOM 987 N N . ARG A 1 120 ? -15.526 4.012 12.105 1.00 60.12 120 ARG A N 1
ATOM 988 C CA . ARG A 1 120 ? -15.665 3.624 13.509 1.00 60.12 120 ARG A CA 1
ATOM 989 C C . ARG A 1 120 ? -17.010 3.982 14.111 1.00 60.12 120 ARG A C 1
ATOM 991 O O . ARG A 1 120 ? -17.968 4.379 13.422 1.00 60.12 120 ARG A O 1
#

Sequence (120 aa):
MIMNKNGFCNIELEKEESESIHLNKVSNLLNEYRGQLDEIDQNIVKLLSDRYRTTDLVGQYKKVQKIEVLDSEREMRLLERVKALSVEYGILTEQEDLEFMVALYELIMSHSRQRQLNNR